Protein AF-A0A0C2QZ03-F1 (afdb_monomer_lite)

Radius of gyration: 15.37 Å; chains: 1; bounding box: 32×32×46 Å

Foldseek 3Di:
DPCPPPLVVVQDDDPLLVVLLVLLVVLLVQDPDRDDVVVVSVVLSVLCVVQVPPADPVRHGPSSVVSVVSSVVSCCVSPPVVVVVVVVVD

Sequence (90 aa):
MEDISSWKEKFEICVYSKKLLDKLEYLNTKVENPIDILEIKKGIYYARKYHGSQMRQSGDPYYSHPIEVAIMLAEFVAEEAPKLYNVIML

Structure (mmCIF, N/CA/C/O backbone):
data_AF-A0A0C2QZ03-F1
#
_entry.id   AF-A0A0C2QZ03-F1
#
loop_
_atom_site.group_PDB
_atom_site.id
_atom_site.type_symbol
_atom_site.label_atom_id
_a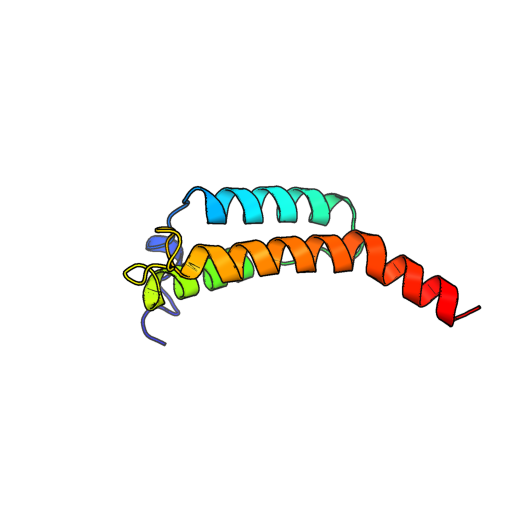tom_site.label_alt_id
_atom_site.label_comp_id
_atom_site.label_asym_id
_atom_site.label_entity_id
_atom_site.label_seq_id
_atom_site.pdbx_PDB_ins_code
_atom_site.Cartn_x
_atom_site.Cartn_y
_atom_site.Cartn_z
_atom_site.occupancy
_atom_site.B_iso_or_equiv
_atom_site.auth_seq_id
_atom_site.auth_comp_id
_atom_site.auth_asym_id
_atom_site.auth_atom_id
_atom_site.pdbx_PDB_model_num
ATOM 1 N N . MET A 1 1 ? -13.002 16.196 1.924 1.00 64.25 1 MET A N 1
ATOM 2 C CA . MET A 1 1 ? -13.006 14.984 2.772 1.00 64.25 1 MET A CA 1
ATOM 3 C C . MET A 1 1 ? -12.556 15.371 4.164 1.00 64.25 1 MET A C 1
ATOM 5 O O . MET A 1 1 ? -11.559 16.074 4.292 1.00 64.25 1 MET A O 1
ATOM 9 N N . GLU A 1 2 ? -13.271 14.913 5.186 1.00 68.56 2 GLU A N 1
ATOM 10 C CA . GLU A 1 2 ? -12.775 14.945 6.563 1.00 68.56 2 GLU A CA 1
ATOM 11 C C . GLU A 1 2 ? -11.429 14.194 6.626 1.00 68.56 2 GLU A C 1
ATOM 13 O O . GLU A 1 2 ? -11.302 13.111 6.045 1.00 68.56 2 GLU A O 1
ATOM 18 N N . ASP A 1 3 ? -10.437 14.771 7.307 1.00 79.56 3 ASP A N 1
ATOM 19 C CA . ASP A 1 3 ? -9.059 14.269 7.495 1.00 79.56 3 ASP A CA 1
ATOM 20 C C . ASP A 1 3 ? -8.038 14.477 6.361 1.00 79.56 3 ASP A C 1
ATOM 22 O O . ASP A 1 3 ? -6.956 13.896 6.418 1.00 79.56 3 ASP A O 1
ATOM 26 N N . ILE A 1 4 ? -8.298 15.326 5.358 1.00 80.62 4 ILE A N 1
ATOM 27 C CA . ILE A 1 4 ? -7.288 15.623 4.311 1.00 80.62 4 ILE A CA 1
ATOM 28 C C . ILE A 1 4 ? -5.938 16.070 4.899 1.00 80.62 4 ILE A C 1
ATOM 30 O O . ILE A 1 4 ? -4.891 15.725 4.353 1.00 80.62 4 ILE A O 1
ATOM 34 N N . SER A 1 5 ? -5.953 16.804 6.013 1.00 84.31 5 SER A N 1
ATOM 35 C CA . SER A 1 5 ? -4.752 17.315 6.679 1.00 84.31 5 SER A CA 1
ATOM 36 C C . SER A 1 5 ? -4.200 16.408 7.786 1.00 84.31 5 SER A C 1
ATOM 38 O O . SER A 1 5 ? -3.034 16.556 8.132 1.00 84.31 5 SER A O 1
ATOM 40 N N . SER A 1 6 ? -4.986 15.468 8.323 1.00 91.62 6 SER A N 1
ATOM 41 C CA . SER A 1 6 ? -4.639 14.692 9.530 1.00 91.62 6 SER A CA 1
ATOM 42 C C . SER A 1 6 ? -4.555 13.177 9.320 1.00 91.62 6 SER A C 1
ATOM 44 O O . SER A 1 6 ? -4.200 12.448 10.243 1.00 91.62 6 SER A O 1
ATOM 46 N N . TRP A 1 7 ? -4.832 12.670 8.111 1.00 94.94 7 TRP A N 1
ATOM 47 C CA . TRP A 1 7 ? -4.816 11.228 7.824 1.00 94.94 7 TRP A CA 1
ATOM 48 C C . TRP A 1 7 ? -3.499 10.534 8.202 1.00 94.94 7 TRP A C 1
ATOM 50 O O . TRP A 1 7 ? -3.516 9.371 8.594 1.00 94.94 7 TRP A O 1
ATOM 6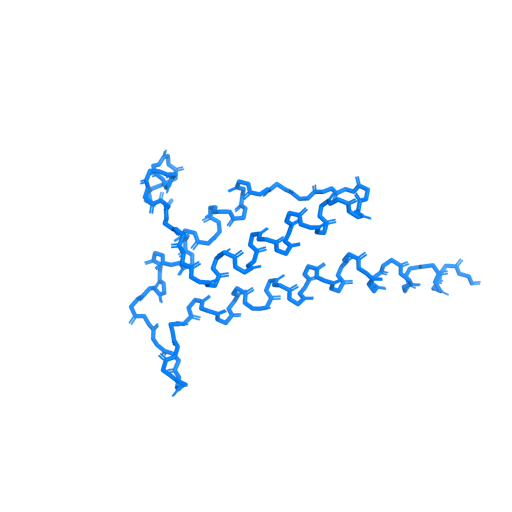0 N N . LYS A 1 8 ? -2.362 11.239 8.103 1.00 94.88 8 LYS A N 1
ATOM 61 C CA . LYS A 1 8 ? -1.031 10.687 8.398 1.00 94.88 8 LYS A CA 1
ATOM 62 C C . LYS A 1 8 ? -0.908 10.230 9.849 1.00 94.88 8 LYS A C 1
ATOM 64 O O . LYS A 1 8 ? -0.344 9.175 10.102 1.00 94.88 8 LYS A O 1
ATOM 69 N N . GLU A 1 9 ? -1.459 11.005 10.778 1.00 93.94 9 GLU A N 1
ATOM 70 C CA . GLU A 1 9 ? -1.429 10.713 12.217 1.00 93.94 9 GLU A CA 1
ATOM 71 C C . GLU A 1 9 ? -2.323 9.523 12.575 1.00 93.94 9 GLU A C 1
ATOM 73 O O . GLU A 1 9 ? -2.085 8.828 13.556 1.00 93.94 9 GLU A O 1
ATOM 78 N N . LYS A 1 10 ? -3.345 9.277 11.752 1.00 93.06 10 LYS A N 1
ATOM 79 C CA . LYS A 1 10 ? -4.324 8.198 11.909 1.00 93.06 10 LYS A CA 1
ATOM 80 C C . LYS A 1 10 ? -3.998 6.974 11.048 1.00 93.06 10 LYS A C 1
ATOM 82 O O . LYS 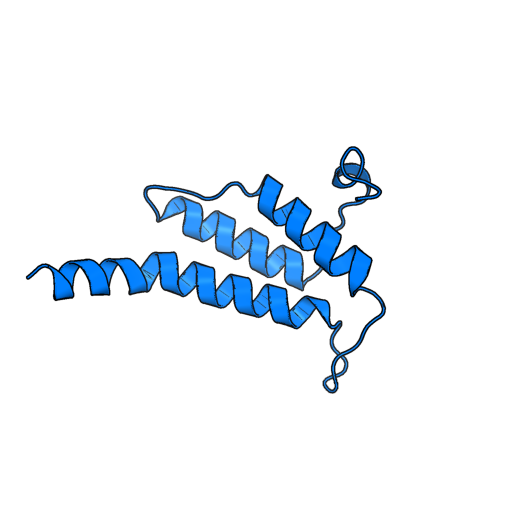A 1 10 ? -4.791 6.035 10.986 1.00 93.06 10 LYS A O 1
ATOM 87 N N . PHE A 1 11 ? -2.882 6.995 10.320 1.00 96.06 11 PHE A N 1
ATOM 88 C CA . PHE A 1 11 ? -2.492 5.887 9.465 1.00 96.06 11 PHE A CA 1
ATOM 89 C C . PHE A 1 11 ? -1.927 4.748 10.308 1.00 96.06 11 PHE A C 1
ATOM 91 O O . PHE A 1 11 ? -0.968 4.912 11.056 1.00 96.06 11 PHE A O 1
ATOM 98 N N . GLU A 1 12 ? -2.484 3.561 10.111 1.00 95.00 12 GLU A N 1
ATOM 99 C CA . GLU A 1 12 ? -2.056 2.346 10.786 1.00 95.00 12 GLU A CA 1
ATOM 100 C C . GLU A 1 12 ? -1.686 1.273 9.762 1.00 95.00 12 GLU A C 1
ATOM 102 O O . GLU A 1 12 ? -2.381 1.071 8.758 1.00 95.00 12 GLU A O 1
ATOM 107 N N . ILE A 1 13 ? -0.628 0.520 10.058 1.00 97.00 13 ILE A N 1
ATOM 108 C CA . ILE A 1 13 ? -0.225 -0.638 9.261 1.00 97.00 13 ILE A CA 1
ATOM 109 C C . ILE A 1 13 ? -0.995 -1.874 9.742 1.00 97.00 13 ILE A C 1
ATOM 111 O O . ILE A 1 13 ? -0.986 -2.216 10.918 1.00 97.00 13 ILE A O 1
ATOM 115 N N . CYS A 1 14 ? -1.637 -2.563 8.805 1.00 95.94 14 CYS A N 1
ATOM 116 C CA . CYS A 1 14 ? -2.215 -3.896 8.953 1.00 95.94 14 CYS A CA 1
ATOM 117 C C . CYS A 1 14 ? -1.513 -4.893 8.011 1.00 95.94 14 CYS A C 1
ATOM 119 O O . CYS A 1 14 ? -0.659 -4.507 7.207 1.00 95.94 14 CYS A O 1
ATOM 121 N N . VAL A 1 15 ? -1.901 -6.173 8.063 1.00 97.75 15 VAL A N 1
ATOM 122 C CA . VAL A 1 15 ? -1.280 -7.224 7.236 1.00 97.75 15 VAL A CA 1
ATOM 123 C C . VAL A 1 15 ? -1.400 -6.936 5.731 1.00 97.75 15 VAL A C 1
ATOM 125 O O . VAL A 1 15 ? -0.408 -7.024 5.011 1.00 97.75 15 VAL A O 1
ATOM 128 N N . TYR A 1 16 ? -2.570 -6.484 5.262 1.00 98.25 16 TYR A N 1
ATOM 129 C CA . TYR A 1 16 ? -2.808 -6.190 3.844 1.00 98.25 16 TYR A CA 1
ATOM 130 C C . TYR A 1 16 ? -2.043 -4.948 3.381 1.00 98.25 16 TYR A C 1
ATOM 132 O O . TYR A 1 16 ? -1.406 -4.960 2.331 1.00 98.25 16 TYR A O 1
ATOM 140 N N . SER A 1 17 ? -2.049 -3.877 4.182 1.00 97.94 17 SER A N 1
ATOM 141 C CA . SER A 1 17 ? -1.298 -2.668 3.840 1.00 97.94 17 SER A CA 1
ATOM 142 C C . SER A 1 17 ? 0.201 -2.932 3.822 1.00 97.94 17 SER A C 1
ATOM 144 O O . SER A 1 17 ? 0.880 -2.421 2.944 1.00 97.94 17 SER A O 1
ATOM 146 N N . LYS A 1 18 ? 0.720 -3.744 4.754 1.00 98.62 18 LYS A N 1
ATOM 147 C CA . LYS A 1 18 ? 2.134 -4.128 4.751 1.00 98.62 18 LYS A CA 1
ATOM 148 C C . LYS A 1 18 ? 2.480 -4.878 3.465 1.00 98.62 18 LYS A C 1
ATOM 150 O O . LYS A 1 18 ? 3.430 -4.503 2.795 1.00 98.62 18 LYS A O 1
ATOM 155 N N . LYS A 1 19 ? 1.662 -5.866 3.086 1.00 98.62 19 LYS A N 1
ATOM 156 C CA . LYS A 1 19 ? 1.843 -6.640 1.851 1.00 98.62 19 LYS A CA 1
ATOM 157 C C . LYS A 1 19 ? 1.933 -5.742 0.610 1.00 98.62 19 LYS A C 1
ATOM 159 O O . LYS A 1 19 ? 2.840 -5.917 -0.198 1.00 98.62 19 LYS A O 1
ATOM 164 N N . LEU A 1 20 ? 1.025 -4.771 0.476 1.00 98.69 20 LEU A N 1
ATOM 165 C CA . LEU A 1 20 ? 1.052 -3.818 -0.636 1.00 98.69 20 LEU A CA 1
ATOM 166 C C . LEU A 1 20 ? 2.280 -2.902 -0.577 1.00 98.69 20 LEU A C 1
ATOM 168 O O . LEU A 1 20 ? 2.960 -2.750 -1.584 1.00 98.69 20 LEU A O 1
ATOM 172 N N . LEU A 1 21 ? 2.589 -2.319 0.583 1.00 98.75 21 LEU A N 1
ATOM 173 C CA . LEU A 1 21 ? 3.727 -1.406 0.724 1.00 98.75 21 LEU A CA 1
ATOM 174 C C . LEU A 1 21 ? 5.060 -2.107 0.434 1.00 98.75 21 LEU A C 1
ATOM 176 O O . LEU A 1 21 ? 5.828 -1.594 -0.370 1.00 98.75 21 LEU A O 1
ATOM 180 N N . ASP A 1 22 ? 5.289 -3.300 0.990 1.00 98.75 22 ASP A N 1
ATOM 181 C CA . ASP A 1 22 ? 6.498 -4.091 0.729 1.00 98.75 22 ASP A CA 1
ATOM 182 C C . ASP A 1 22 ? 6.646 -4.398 -0.774 1.00 98.75 22 ASP A C 1
ATOM 184 O O . ASP A 1 22 ? 7.732 -4.281 -1.345 1.00 98.75 22 ASP A O 1
ATOM 188 N N . LYS A 1 23 ? 5.545 -4.788 -1.438 1.00 98.62 23 LYS A N 1
ATOM 189 C CA . LYS A 1 23 ? 5.547 -5.077 -2.878 1.00 98.62 23 LYS A CA 1
ATOM 190 C C . LYS A 1 23 ? 5.883 -3.833 -3.693 1.00 98.62 23 LYS A C 1
ATOM 192 O O . LYS A 1 23 ? 6.696 -3.916 -4.607 1.00 98.62 23 LYS A O 1
ATOM 197 N N . LEU A 1 24 ? 5.274 -2.695 -3.377 1.00 98.62 24 LEU A N 1
ATOM 198 C CA . LEU A 1 24 ? 5.509 -1.447 -4.099 1.00 98.62 24 LEU A CA 1
ATOM 199 C C . LEU A 1 24 ? 6.916 -0.903 -3.872 1.00 98.62 24 LEU A C 1
ATOM 201 O O . LEU A 1 24 ? 7.537 -0.444 -4.822 1.00 98.62 24 LEU A O 1
ATOM 205 N N . GLU A 1 25 ? 7.444 -0.996 -2.650 1.00 98.56 25 GLU A N 1
ATOM 206 C CA . GLU A 1 25 ? 8.836 -0.647 -2.361 1.00 98.56 25 GLU A CA 1
ATOM 207 C C . GLU A 1 25 ? 9.791 -1.507 -3.192 1.00 98.56 25 GLU A C 1
ATOM 209 O O . GLU A 1 25 ? 10.708 -0.971 -3.810 1.00 98.56 25 GLU A O 1
ATOM 214 N N . TYR A 1 26 ? 9.532 -2.815 -3.296 1.00 98.50 26 TYR A N 1
ATOM 215 C CA . TYR A 1 26 ? 10.296 -3.702 -4.170 1.00 98.50 26 TYR A CA 1
ATOM 216 C C . TYR A 1 26 ? 10.190 -3.303 -5.650 1.00 98.50 26 TYR A C 1
ATOM 218 O O . TYR A 1 26 ? 11.218 -3.128 -6.305 1.00 98.50 26 TYR A O 1
ATOM 226 N N . LEU A 1 27 ? 8.977 -3.129 -6.183 1.00 98.31 27 LEU A N 1
ATOM 227 C CA . LEU A 1 27 ? 8.764 -2.789 -7.595 1.00 98.31 27 LEU A CA 1
ATOM 228 C C . LEU A 1 27 ? 9.349 -1.419 -7.956 1.00 98.31 27 LEU A C 1
ATOM 230 O O . LEU A 1 27 ? 9.929 -1.274 -9.029 1.00 98.31 27 LEU A O 1
ATOM 234 N N . ASN A 1 28 ? 9.307 -0.448 -7.041 1.00 98.12 28 ASN A N 1
ATOM 235 C CA . ASN A 1 28 ? 9.951 0.855 -7.210 1.00 98.12 28 ASN A CA 1
ATOM 236 C C . ASN A 1 28 ? 11.471 0.749 -7.427 1.00 98.12 28 ASN A C 1
ATOM 238 O O . ASN A 1 28 ? 12.052 1.648 -8.023 1.00 98.12 28 ASN A O 1
ATOM 242 N N . THR A 1 29 ? 12.126 -0.340 -7.002 1.00 97.88 29 THR A N 1
ATOM 243 C CA . THR A 1 29 ? 13.551 -0.586 -7.313 1.00 97.88 29 THR A CA 1
ATOM 244 C C . THR A 1 29 ? 13.796 -1.134 -8.723 1.00 97.88 29 THR A C 1
ATOM 246 O O . THR A 1 29 ? 14.948 -1.275 -9.132 1.00 97.88 29 THR A O 1
ATOM 249 N N . LYS A 1 30 ? 12.735 -1.516 -9.444 1.00 96.81 30 LYS A N 1
ATOM 250 C CA . LYS A 1 30 ? 12.794 -2.227 -10.731 1.00 96.81 30 LYS A CA 1
ATOM 251 C C . LYS A 1 30 ? 12.287 -1.411 -11.911 1.00 96.81 30 LYS A C 1
ATOM 253 O O . LYS A 1 30 ? 12.572 -1.777 -13.046 1.00 96.81 30 LYS A O 1
ATOM 258 N N . VAL A 1 31 ? 11.544 -0.341 -11.654 1.00 95.50 31 VAL A N 1
ATOM 259 C CA . VAL A 1 31 ? 10.934 0.494 -12.690 1.00 95.50 31 VAL A CA 1
ATOM 260 C C . VAL A 1 31 ? 11.663 1.827 -12.822 1.00 95.50 31 VAL A C 1
ATOM 262 O O . VAL A 1 31 ? 12.218 2.342 -11.857 1.00 95.50 31 VAL A O 1
ATOM 265 N N . GLU A 1 32 ? 11.633 2.402 -14.022 1.00 93.88 32 GLU A N 1
ATOM 266 C CA . GLU A 1 32 ? 12.209 3.726 -14.291 1.00 93.88 32 GLU A CA 1
ATOM 267 C C . GLU A 1 32 ? 11.435 4.846 -13.577 1.00 93.88 32 GLU A C 1
ATOM 269 O O . GLU A 1 32 ? 12.029 5.790 -13.064 1.00 93.88 32 GLU A O 1
ATOM 274 N N . ASN A 1 33 ? 10.108 4.709 -13.507 1.00 94.06 33 ASN A N 1
ATOM 275 C CA . ASN A 1 33 ? 9.205 5.702 -12.932 1.00 94.06 33 ASN A CA 1
ATOM 276 C C . ASN A 1 33 ? 8.535 5.134 -11.668 1.00 94.06 33 ASN A C 1
ATOM 278 O O . ASN A 1 33 ? 7.463 4.528 -11.771 1.00 94.06 33 ASN A O 1
ATOM 282 N N . PRO A 1 34 ? 9.160 5.273 -10.484 1.00 96.94 34 PRO A N 1
ATOM 283 C CA . PRO A 1 34 ? 8.602 4.770 -9.235 1.00 96.94 34 PRO A CA 1
ATOM 284 C C . PRO A 1 34 ? 7.371 5.574 -8.806 1.00 96.94 34 PRO A C 1
ATOM 286 O O . PRO A 1 34 ? 7.260 6.773 -9.066 1.00 96.94 34 PRO A O 1
ATOM 289 N N . ILE A 1 35 ? 6.454 4.918 -8.097 1.00 96.50 35 ILE A N 1
ATOM 290 C CA . ILE A 1 35 ? 5.251 5.562 -7.561 1.00 96.50 35 ILE A CA 1
ATOM 291 C C . ILE A 1 35 ? 5.505 6.198 -6.188 1.00 96.50 35 ILE A C 1
ATOM 293 O O . ILE A 1 35 ? 6.349 5.734 -5.415 1.00 96.50 35 ILE 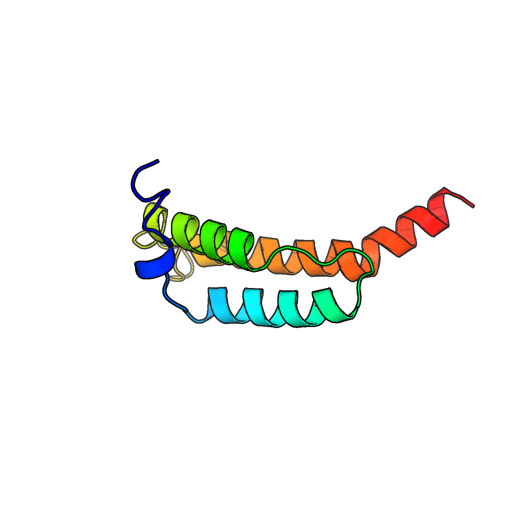A O 1
ATOM 297 N N . ASP A 1 36 ? 4.714 7.217 -5.841 1.00 98.00 36 ASP A N 1
ATOM 298 C CA . ASP A 1 36 ? 4.760 7.851 -4.521 1.00 98.00 36 ASP A CA 1
ATOM 299 C C . ASP A 1 36 ? 4.058 6.992 -3.454 1.00 98.00 36 ASP A C 1
ATOM 301 O O . ASP A 1 36 ? 2.828 6.914 -3.372 1.00 98.00 36 ASP A O 1
ATOM 305 N N . ILE A 1 37 ? 4.858 6.377 -2.581 1.00 98.19 37 ILE A N 1
ATOM 306 C CA . ILE A 1 37 ? 4.384 5.550 -1.465 1.00 98.19 37 ILE A CA 1
ATOM 307 C C . ILE A 1 37 ? 3.498 6.338 -0.488 1.00 98.19 37 ILE A C 1
ATOM 309 O O . ILE A 1 37 ? 2.620 5.755 0.156 1.00 98.19 37 ILE A O 1
ATOM 313 N N . LEU A 1 38 ? 3.681 7.654 -0.357 1.00 97.06 38 LEU A N 1
ATOM 314 C CA . LEU A 1 38 ? 2.875 8.464 0.550 1.00 97.06 38 LEU A CA 1
ATOM 315 C C . LEU A 1 38 ? 1.424 8.577 0.069 1.00 97.06 38 LEU A C 1
ATOM 317 O O . LEU A 1 38 ? 0.504 8.422 0.877 1.00 97.06 38 LEU A O 1
ATOM 321 N N . GLU A 1 39 ? 1.206 8.776 -1.231 1.00 97.00 39 GLU A N 1
ATOM 322 C CA . GLU A 1 39 ? -0.143 8.785 -1.808 1.00 97.00 39 GLU A CA 1
ATOM 323 C C . GLU A 1 39 ? -0.804 7.402 -1.710 1.00 97.00 39 GLU A C 1
ATOM 325 O O . GLU A 1 39 ? -2.006 7.304 -1.455 1.00 97.00 39 GLU A O 1
ATOM 330 N N . ILE A 1 40 ? -0.027 6.315 -1.768 1.00 98.19 40 ILE A N 1
ATOM 331 C CA . ILE A 1 40 ? -0.558 4.968 -1.517 1.00 98.19 40 ILE A CA 1
ATOM 332 C C . ILE A 1 40 ? -0.988 4.789 -0.059 1.00 98.19 40 ILE A C 1
ATOM 334 O O . ILE A 1 40 ? -2.087 4.294 0.198 1.00 98.19 40 ILE A O 1
ATOM 338 N N . LYS A 1 41 ? -0.183 5.234 0.917 1.00 98.19 41 LYS A N 1
ATOM 339 C CA . LYS A 1 41 ? -0.575 5.204 2.341 1.00 98.19 41 LYS A CA 1
ATOM 340 C C . LYS A 1 41 ? -1.871 5.984 2.583 1.00 98.19 41 LYS A C 1
ATOM 342 O O . LYS A 1 41 ? -2.731 5.524 3.333 1.00 98.19 41 LYS A O 1
ATOM 347 N N . LYS A 1 42 ? -2.051 7.115 1.900 1.00 97.06 42 LYS A N 1
ATOM 348 C CA . LYS A 1 42 ? -3.288 7.907 1.937 1.00 97.06 42 LYS A CA 1
ATOM 349 C C . LYS A 1 42 ? -4.480 7.152 1.345 1.00 97.06 42 LYS A C 1
ATOM 351 O O . LYS A 1 42 ? -5.556 7.147 1.939 1.00 97.06 42 LYS A O 1
ATOM 356 N N . GLY A 1 43 ? -4.292 6.470 0.215 1.00 96.94 43 GLY A N 1
ATOM 357 C CA . GLY A 1 43 ? -5.313 5.601 -0.376 1.00 96.94 43 GLY A CA 1
ATOM 358 C C . GLY A 1 43 ? -5.734 4.469 0.568 1.00 96.94 43 GLY A C 1
ATOM 359 O O . GLY A 1 43 ? -6.924 4.269 0.809 1.00 96.94 43 GLY A O 1
ATOM 360 N N . ILE A 1 44 ? -4.760 3.789 1.182 1.00 98.00 44 ILE A N 1
ATOM 361 C CA . ILE A 1 44 ? -4.995 2.739 2.185 1.00 98.00 44 ILE A CA 1
ATOM 362 C C . ILE A 1 44 ? -5.754 3.294 3.397 1.00 98.00 44 ILE A C 1
ATOM 364 O O . ILE A 1 44 ? -6.701 2.653 3.859 1.00 98.00 44 ILE A O 1
ATOM 368 N N . TYR A 1 45 ? -5.374 4.476 3.902 1.00 97.62 45 TYR A N 1
ATOM 369 C CA . TYR A 1 45 ? -6.086 5.138 5.000 1.00 97.62 45 TYR A CA 1
ATOM 370 C C . TYR A 1 45 ? -7.573 5.278 4.679 1.00 97.62 45 TYR A C 1
ATOM 372 O O . TYR A 1 45 ? -8.414 4.859 5.470 1.00 97.62 45 TYR A O 1
ATOM 380 N N . TYR A 1 46 ? -7.910 5.816 3.506 1.00 96.81 46 TYR A N 1
ATOM 381 C CA . TYR A 1 46 ? -9.307 6.026 3.142 1.00 96.81 46 TYR A CA 1
ATOM 382 C C . TYR A 1 46 ? -10.057 4.722 2.872 1.00 96.81 46 TYR A C 1
ATOM 384 O O . TYR A 1 46 ? -11.205 4.596 3.299 1.00 96.81 46 TYR A O 1
ATOM 392 N N . ALA A 1 47 ? -9.412 3.721 2.267 1.00 96.81 47 ALA A N 1
ATOM 393 C CA . ALA A 1 47 ? -10.003 2.393 2.125 1.00 96.81 47 ALA A CA 1
ATOM 394 C C . ALA A 1 47 ? -10.381 1.808 3.497 1.00 96.81 47 ALA A C 1
ATOM 396 O O . ALA A 1 47 ? -11.502 1.334 3.683 1.00 96.81 47 ALA A O 1
ATOM 397 N N . ARG A 1 48 ? -9.493 1.916 4.494 1.00 96.12 48 ARG A N 1
ATOM 398 C CA . ARG A 1 48 ? -9.775 1.480 5.870 1.00 96.12 48 ARG A CA 1
ATOM 399 C C . ARG A 1 48 ? -10.807 2.363 6.574 1.00 96.12 48 ARG A C 1
ATOM 401 O O . ARG A 1 48 ? -11.671 1.827 7.257 1.00 96.12 48 ARG A O 1
ATOM 408 N N . LYS A 1 49 ? -10.766 3.687 6.397 1.00 95.19 49 LYS A N 1
ATOM 409 C CA . LYS A 1 49 ? -11.726 4.623 7.008 1.00 95.19 49 LYS A CA 1
ATOM 410 C C . LYS A 1 49 ? -13.162 4.313 6.586 1.00 95.19 49 LYS A C 1
ATOM 412 O O . LYS A 1 49 ? -14.048 4.294 7.432 1.00 95.19 49 LYS A O 1
ATOM 417 N N . TYR A 1 50 ? -13.394 4.070 5.297 1.00 95.50 50 TYR A N 1
ATOM 418 C CA . TYR A 1 50 ? -14.748 3.879 4.767 1.00 95.50 50 TYR A CA 1
ATOM 419 C C . TYR A 1 50 ? -15.220 2.420 4.768 1.00 95.50 50 TYR A C 1
ATOM 421 O O . TYR A 1 50 ? -16.423 2.177 4.826 1.00 95.50 50 TYR A O 1
ATOM 429 N N . HIS A 1 51 ? -14.299 1.450 4.747 1.00 96.56 51 HIS A N 1
ATOM 430 C CA . HIS A 1 51 ? -14.635 0.024 4.648 1.00 96.56 51 HIS A CA 1
ATOM 431 C C . HIS A 1 51 ? -14.103 -0.826 5.812 1.00 96.56 51 HIS A C 1
ATOM 433 O O . HIS A 1 51 ? -14.145 -2.052 5.745 1.00 96.56 51 HIS A O 1
ATOM 439 N N . GLY A 1 52 ? -13.594 -0.209 6.882 1.00 94.69 52 GLY A N 1
ATOM 440 C CA . GLY A 1 52 ? -12.959 -0.906 8.007 1.00 94.69 52 GLY A CA 1
ATOM 441 C C . GLY A 1 52 ? -13.894 -1.799 8.823 1.00 94.69 52 GLY A C 1
ATOM 442 O O . GLY A 1 52 ? -13.440 -2.798 9.369 1.00 94.69 52 GLY A O 1
ATOM 443 N N . SER A 1 53 ? -15.186 -1.467 8.878 1.00 97.06 53 SER A N 1
ATOM 444 C CA . SER A 1 53 ? -16.224 -2.261 9.553 1.00 97.06 53 SER A CA 1
ATOM 445 C C . SER A 1 53 ? -16.971 -3.219 8.621 1.00 97.06 53 SER A C 1
ATOM 447 O O . SER A 1 53 ? -17.793 -4.011 9.079 1.00 97.06 53 SER A O 1
ATOM 449 N N . GLN A 1 54 ? -16.723 -3.139 7.311 1.00 98.50 54 GLN A N 1
ATOM 450 C CA . GLN A 1 54 ? -17.379 -3.984 6.321 1.00 98.50 54 GLN A CA 1
ATOM 451 C C . GLN A 1 54 ? -16.601 -5.285 6.159 1.00 98.50 54 GLN A C 1
ATOM 453 O O . GLN A 1 54 ? -15.372 -5.279 6.106 1.00 98.50 54 GLN A O 1
ATOM 458 N N . MET A 1 55 ? -17.324 -6.392 6.013 1.00 98.25 55 MET A N 1
ATOM 459 C CA . MET A 1 55 ? -16.745 -7.725 5.869 1.00 98.25 55 MET A CA 1
ATOM 460 C C . MET A 1 55 ? -17.139 -8.334 4.525 1.00 98.25 55 MET A C 1
ATOM 462 O O . MET A 1 55 ? -18.237 -8.103 4.016 1.00 98.25 55 MET A O 1
ATOM 466 N N . ARG A 1 56 ? -16.241 -9.129 3.945 1.00 97.69 56 ARG A N 1
ATOM 467 C CA . ARG A 1 56 ? -16.531 -9.989 2.795 1.00 97.69 56 ARG A CA 1
ATOM 468 C C . ARG A 1 56 ? -17.260 -11.247 3.261 1.00 97.69 56 ARG A C 1
ATOM 470 O O . ARG A 1 56 ? -17.181 -11.625 4.426 1.00 97.69 56 ARG A O 1
ATOM 477 N N . GLN A 1 57 ? -17.873 -11.965 2.320 1.00 98.00 57 GLN A N 1
ATOM 478 C CA . GLN A 1 57 ? -18.423 -13.303 2.585 1.00 98.00 57 GLN A CA 1
ATOM 479 C C . GLN A 1 57 ? -17.366 -14.291 3.112 1.00 98.00 57 GLN A C 1
ATOM 481 O O . GLN A 1 57 ? -17.712 -15.205 3.849 1.00 98.00 57 GLN A O 1
ATOM 486 N N . SER A 1 58 ? -16.086 -14.092 2.773 1.00 97.06 58 SER A N 1
ATOM 487 C CA . SER A 1 58 ? -14.969 -14.902 3.280 1.00 97.06 58 SER A CA 1
ATOM 488 C C . SER A 1 58 ? -14.643 -14.665 4.758 1.00 97.06 58 SER A C 1
ATOM 490 O O . SER A 1 58 ? -13.876 -15.432 5.328 1.00 97.06 58 SER A O 1
ATOM 492 N N . GLY A 1 59 ? -15.178 -13.607 5.374 1.00 97.31 59 GLY A N 1
ATOM 493 C CA . GLY A 1 59 ? -14.784 -13.170 6.714 1.00 97.31 59 GLY A CA 1
ATOM 494 C C . GLY A 1 59 ? -13.567 -12.240 6.740 1.00 97.31 59 GLY A C 1
ATOM 495 O O . GLY A 1 59 ? -13.174 -11.807 7.817 1.00 97.31 59 GLY A O 1
ATOM 496 N N . ASP A 1 60 ? -12.997 -11.877 5.587 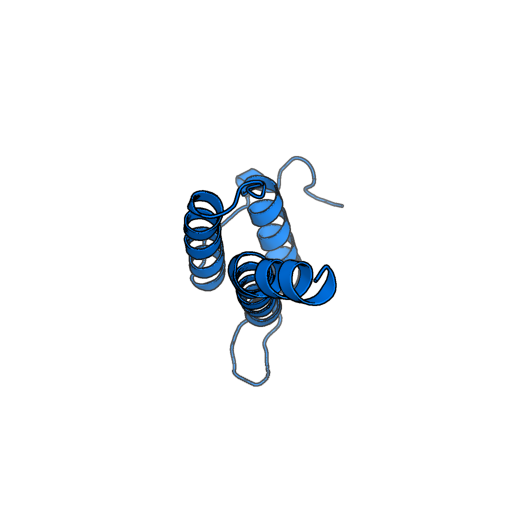1.00 97.62 60 ASP A N 1
ATOM 497 C CA . ASP A 1 60 ? -11.957 -10.842 5.512 1.00 97.62 60 ASP A CA 1
ATOM 498 C C . ASP A 1 60 ? -12.566 -9.431 5.571 1.00 97.62 60 ASP A C 1
ATOM 500 O O . ASP A 1 60 ? -13.686 -9.227 5.084 1.00 97.62 60 ASP A O 1
ATOM 504 N N . PRO A 1 61 ? -11.830 -8.415 6.055 1.00 98.06 61 PRO A N 1
ATOM 505 C CA . PRO A 1 61 ? -12.250 -7.025 5.922 1.00 98.06 61 PRO A CA 1
ATOM 506 C C . PRO A 1 61 ? -12.448 -6.641 4.454 1.00 98.06 61 PRO A C 1
ATOM 508 O O . PRO A 1 61 ? -11.653 -7.022 3.596 1.00 98.06 61 PRO A O 1
ATOM 511 N N . TYR A 1 62 ? -13.463 -5.842 4.136 1.00 98.25 62 TYR A N 1
ATOM 512 C CA . TYR A 1 62 ? -13.802 -5.499 2.751 1.00 98.25 62 TYR A CA 1
ATOM 513 C C . TYR A 1 62 ? -12.655 -4.795 2.017 1.00 98.25 62 TYR A C 1
ATOM 515 O O . TYR A 1 62 ? -12.380 -5.108 0.860 1.00 98.25 62 TYR A O 1
ATOM 523 N N . TYR A 1 63 ? -11.921 -3.916 2.711 1.00 98.00 63 TYR A N 1
ATOM 524 C CA . TYR A 1 63 ? -10.760 -3.211 2.158 1.00 98.00 63 TYR A CA 1
ATOM 525 C C . TYR A 1 63 ? -9.598 -4.137 1.750 1.00 98.00 63 TYR A C 1
ATOM 527 O O . TYR A 1 63 ? -8.714 -3.695 1.020 1.00 98.00 63 TYR A O 1
ATOM 535 N N . SER A 1 64 ? -9.578 -5.406 2.181 1.00 98.06 64 SER A N 1
ATOM 536 C CA . SER A 1 64 ? -8.559 -6.376 1.750 1.00 98.06 64 SER A CA 1
ATOM 537 C C . SER A 1 64 ? -8.580 -6.589 0.236 1.00 98.06 64 SER A C 1
ATOM 539 O O . SER A 1 64 ? -7.534 -6.613 -0.402 1.00 98.06 64 SER A O 1
ATOM 541 N N . HIS A 1 65 ? -9.770 -6.666 -0.362 1.00 97.88 65 HIS A N 1
ATOM 542 C CA . HIS A 1 65 ? -9.929 -6.933 -1.785 1.00 97.88 65 HIS A CA 1
ATOM 543 C C . HIS A 1 65 ? -9.346 -5.834 -2.692 1.00 97.88 65 HIS A C 1
ATOM 545 O O . HIS A 1 65 ? -8.518 -6.173 -3.536 1.00 97.88 65 HIS A O 1
ATOM 551 N N . PRO A 1 66 ? -9.691 -4.538 -2.542 1.00 98.25 66 PRO A N 1
ATOM 552 C CA . PRO A 1 66 ? -9.074 -3.492 -3.355 1.00 98.25 66 PRO A CA 1
ATOM 553 C C . PRO A 1 66 ? -7.557 -3.387 -3.142 1.00 98.25 66 PRO A C 1
ATOM 555 O O . PRO A 1 66 ? -6.848 -3.021 -4.075 1.00 98.25 66 PRO A O 1
ATOM 558 N N . ILE A 1 67 ? -7.036 -3.750 -1.962 1.00 98.38 67 ILE A N 1
ATOM 559 C CA . ILE A 1 67 ? -5.585 -3.820 -1.733 1.00 98.38 67 ILE A CA 1
ATOM 560 C C . ILE A 1 67 ? -4.953 -4.952 -2.555 1.00 98.38 67 ILE A C 1
ATOM 562 O O . ILE A 1 67 ? -3.957 -4.718 -3.231 1.00 98.38 67 ILE A O 1
ATOM 566 N N . GLU A 1 68 ? -5.533 -6.154 -2.551 1.00 98.44 68 GLU A N 1
ATOM 567 C CA . GLU A 1 68 ? -5.052 -7.270 -3.382 1.00 98.44 68 GLU A CA 1
ATOM 568 C C . GLU A 1 68 ? -5.137 -6.949 -4.884 1.00 98.44 68 GLU A C 1
ATOM 570 O O . GLU A 1 68 ? -4.221 -7.268 -5.640 1.00 98.44 68 GLU A O 1
ATOM 575 N N . VAL A 1 69 ? -6.187 -6.245 -5.324 1.00 98.50 69 VAL A N 1
ATOM 576 C CA . VAL A 1 69 ? -6.291 -5.745 -6.706 1.00 98.50 69 VAL A CA 1
ATOM 577 C C . VAL A 1 69 ? -5.166 -4.760 -7.032 1.00 98.50 69 VAL A C 1
ATOM 579 O O . VAL A 1 69 ? -4.568 -4.861 -8.102 1.00 98.50 69 VAL A O 1
ATOM 582 N N . ALA A 1 70 ? -4.833 -3.844 -6.119 1.00 98.62 70 ALA A N 1
ATOM 583 C CA . ALA A 1 70 ? -3.727 -2.907 -6.313 1.00 98.62 70 ALA A CA 1
ATOM 584 C C . ALA A 1 70 ? -2.367 -3.618 -6.426 1.00 98.62 70 ALA A C 1
ATOM 586 O O . ALA A 1 70 ? -1.540 -3.202 -7.233 1.00 98.62 70 ALA A O 1
ATOM 587 N N . ILE A 1 71 ? -2.151 -4.704 -5.672 1.00 98.69 71 ILE A N 1
ATOM 588 C CA . ILE A 1 71 ? -0.949 -5.549 -5.784 1.00 98.69 71 ILE A CA 1
ATOM 589 C C . ILE A 1 71 ? -0.859 -6.158 -7.187 1.00 98.69 71 ILE A C 1
ATOM 591 O O . ILE A 1 71 ? 0.151 -5.969 -7.860 1.00 98.69 71 ILE A O 1
ATOM 595 N N . MET A 1 72 ? -1.923 -6.830 -7.645 1.00 98.62 72 MET A N 1
ATOM 596 C CA . MET A 1 72 ? -1.952 -7.464 -8.971 1.00 98.62 72 MET A CA 1
ATOM 597 C C . MET A 1 72 ? -1.725 -6.449 -10.096 1.00 98.62 72 MET A C 1
ATOM 599 O O . MET A 1 72 ? -0.980 -6.714 -11.037 1.00 98.62 72 MET A O 1
ATOM 603 N N . LEU A 1 73 ? -2.346 -5.268 -9.996 1.00 98.38 73 LEU A N 1
ATOM 604 C CA . LEU A 1 73 ? -2.171 -4.207 -10.983 1.00 98.38 73 LEU A CA 1
ATOM 605 C C . LEU A 1 73 ? -0.734 -3.675 -10.992 1.00 98.38 73 LEU A C 1
ATOM 607 O O . LEU A 1 73 ? -0.175 -3.471 -12.066 1.00 98.38 73 LEU A O 1
ATOM 611 N N . ALA A 1 74 ? -0.133 -3.463 -9.819 1.00 97.88 74 ALA A N 1
ATOM 612 C CA . ALA A 1 74 ? 1.239 -2.982 -9.721 1.00 97.88 74 ALA A C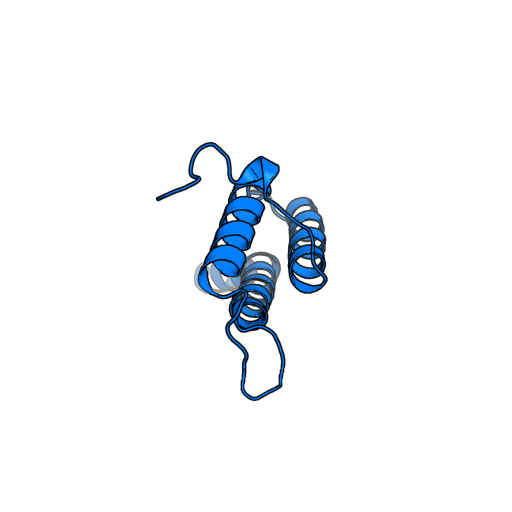A 1
ATOM 613 C C . ALA A 1 74 ? 2.236 -3.973 -10.338 1.00 97.88 74 ALA A C 1
ATOM 615 O O . ALA A 1 74 ? 3.107 -3.557 -11.098 1.00 97.88 74 ALA A O 1
ATOM 616 N N . GLU A 1 75 ? 2.077 -5.272 -10.068 1.00 97.75 75 GLU A N 1
ATOM 617 C CA . GLU A 1 75 ? 2.895 -6.331 -10.674 1.00 97.75 75 GLU A CA 1
ATOM 618 C C . GLU A 1 75 ? 2.736 -6.357 -12.198 1.00 97.75 75 GLU A C 1
ATOM 620 O O . GLU A 1 75 ? 3.726 -6.299 -12.926 1.00 97.75 75 GLU A O 1
ATOM 625 N N . PHE A 1 76 ? 1.495 -6.351 -12.695 1.00 97.12 76 PHE A N 1
ATOM 626 C CA . PHE A 1 76 ? 1.225 -6.343 -14.132 1.00 97.12 76 PHE A CA 1
ATOM 627 C C . PHE A 1 76 ? 1.846 -5.128 -14.834 1.00 97.12 76 PHE A C 1
ATOM 629 O O . PHE A 1 76 ? 2.479 -5.273 -15.879 1.00 97.12 76 PHE A O 1
ATOM 636 N N . VAL A 1 77 ? 1.680 -3.929 -14.270 1.00 95.56 77 VAL A N 1
ATOM 637 C CA . VAL A 1 77 ? 2.204 -2.691 -14.864 1.00 95.56 77 VAL A CA 1
ATOM 638 C C . VAL A 1 77 ? 3.731 -2.651 -14.832 1.00 95.56 77 VAL A C 1
ATOM 640 O O . VAL A 1 77 ? 4.335 -2.156 -15.780 1.00 95.56 77 VAL A O 1
ATOM 643 N N . ALA A 1 78 ? 4.360 -3.169 -13.776 1.00 95.56 78 ALA A N 1
ATOM 644 C CA . ALA A 1 78 ? 5.813 -3.174 -13.656 1.00 95.56 78 ALA A CA 1
ATOM 645 C C . ALA A 1 78 ? 6.482 -4.228 -14.553 1.00 95.56 78 ALA A C 1
ATOM 647 O O . ALA A 1 78 ? 7.550 -3.965 -15.104 1.00 95.56 78 ALA A O 1
ATOM 648 N N . GLU A 1 79 ? 5.877 -5.409 -14.702 1.00 94.12 79 GLU A N 1
ATOM 649 C CA . GLU A 1 79 ? 6.544 -6.567 -15.312 1.00 94.12 79 GLU A CA 1
ATOM 650 C C . GLU A 1 79 ? 5.996 -6.938 -16.696 1.00 94.12 79 GLU A C 1
ATOM 652 O O . GLU A 1 79 ? 6.773 -7.263 -17.594 1.00 94.12 79 GLU A O 1
ATOM 657 N N . GLU A 1 80 ? 4.679 -6.886 -16.905 1.00 94.00 80 GLU A N 1
ATOM 658 C CA . GLU A 1 80 ? 4.037 -7.423 -18.115 1.00 94.00 80 GLU A CA 1
ATOM 659 C C . GLU A 1 80 ? 3.679 -6.342 -19.135 1.00 94.00 80 GLU A C 1
ATOM 661 O O . GLU A 1 80 ? 3.962 -6.490 -20.326 1.00 94.00 80 GLU A O 1
ATOM 666 N N . ALA A 1 81 ? 3.113 -5.219 -18.689 1.00 93.31 81 ALA A N 1
ATOM 667 C CA . ALA A 1 81 ? 2.713 -4.131 -19.577 1.00 93.31 81 ALA A CA 1
ATOM 668 C C . ALA A 1 81 ? 3.862 -3.619 -20.478 1.00 93.31 81 ALA A C 1
ATOM 670 O O . ALA A 1 81 ? 3.625 -3.456 -21.678 1.00 93.31 81 ALA A O 1
ATOM 671 N N . PRO A 1 82 ? 5.113 -3.437 -19.994 1.00 91.06 82 PRO A N 1
ATOM 672 C CA . PRO A 1 82 ? 6.218 -2.983 -20.841 1.00 91.06 82 PRO A CA 1
ATOM 673 C C . PRO A 1 82 ? 6.548 -3.961 -21.977 1.00 91.06 82 PRO A C 1
ATOM 675 O O . PRO A 1 82 ? 6.918 -3.541 -23.073 1.00 91.06 82 PRO A O 1
ATOM 678 N N . LYS A 1 83 ? 6.369 -5.271 -21.749 1.00 90.88 83 LYS A N 1
ATOM 679 C CA . LYS A 1 83 ? 6.597 -6.304 -22.771 1.00 90.88 83 LYS A CA 1
ATOM 680 C C . LYS A 1 83 ? 5.589 -6.173 -23.911 1.00 90.88 83 LYS A C 1
ATOM 682 O O . LYS A 1 83 ? 5.967 -6.303 -25.070 1.00 90.88 83 LYS A O 1
ATOM 687 N N . LEU A 1 84 ? 4.327 -5.872 -23.596 1.00 88.50 84 LEU A N 1
ATOM 688 C CA . LEU A 1 84 ? 3.262 -5.722 -24.591 1.00 88.50 84 LEU A CA 1
ATOM 689 C C . LEU A 1 84 ? 3.487 -4.511 -25.503 1.00 88.50 84 LEU A C 1
ATOM 691 O O . LEU A 1 84 ? 3.317 -4.631 -26.714 1.00 88.50 84 LEU A O 1
ATOM 695 N N . TYR A 1 85 ? 3.921 -3.372 -24.955 1.00 78.06 85 TYR A N 1
ATOM 696 C CA . TYR A 1 85 ? 4.232 -2.190 -25.770 1.00 78.06 85 TYR A CA 1
ATOM 697 C C . TYR A 1 85 ? 5.373 -2.454 -26.753 1.00 78.06 85 TYR A C 1
ATOM 699 O O . TYR A 1 85 ? 5.276 -2.073 -27.917 1.00 78.06 85 TYR A O 1
ATOM 707 N N . ASN A 1 86 ? 6.413 -3.164 -26.315 1.00 72.12 86 ASN A N 1
ATOM 708 C CA . ASN A 1 86 ? 7.535 -3.518 -27.182 1.00 72.12 86 ASN A CA 1
ATOM 709 C C . ASN A 1 86 ? 7.136 -4.503 -28.291 1.00 72.12 86 ASN A C 1
ATOM 711 O O . ASN A 1 86 ? 7.707 -4.450 -29.372 1.00 72.12 86 ASN A O 1
ATOM 715 N N . VAL A 1 87 ? 6.158 -5.380 -28.045 1.00 72.19 87 VAL A N 1
ATOM 716 C CA . VAL A 1 87 ? 5.646 -6.333 -29.047 1.00 72.19 87 VAL A CA 1
ATOM 717 C C . VAL A 1 87 ? 4.725 -5.660 -30.067 1.00 72.19 87 VAL A C 1
ATOM 719 O O . VAL A 1 87 ? 4.744 -6.040 -31.228 1.00 72.19 87 VAL A O 1
ATOM 722 N N . ILE A 1 88 ? 3.920 -4.677 -29.655 1.00 62.88 88 ILE A N 1
ATOM 723 C CA . ILE A 1 88 ? 2.946 -3.992 -30.528 1.00 62.88 88 ILE A CA 1
ATOM 724 C C . ILE A 1 88 ? 3.608 -2.912 -31.404 1.00 62.88 88 ILE A C 1
ATOM 726 O O . ILE A 1 88 ? 3.069 -2.545 -32.444 1.00 62.88 88 ILE A O 1
ATOM 730 N N . MET A 1 89 ? 4.763 -2.391 -30.983 1.00 56.88 89 MET A N 1
ATOM 731 C CA . MET A 1 89 ? 5.542 -1.384 -31.719 1.00 56.88 89 MET A CA 1
ATOM 732 C C . MET A 1 89 ? 6.594 -1.990 -32.670 1.00 56.88 89 MET A C 1
ATOM 734 O O . MET A 1 89 ? 7.359 -1.237 -33.278 1.00 56.88 89 MET A O 1
ATOM 738 N N . LEU A 1 90 ? 6.637 -3.322 -32.785 1.00 50.69 90 LEU A N 1
ATOM 739 C CA . LEU A 1 90 ? 7.379 -4.082 -33.799 1.00 50.69 90 LEU A CA 1
ATOM 740 C C . LEU A 1 90 ? 6.435 -4.500 -34.931 1.00 50.69 90 LEU A C 1
ATOM 742 O O . LEU A 1 90 ? 6.893 -4.467 -36.095 1.00 50.69 90 LEU A O 1
#

pLDDT: mean 93.51, std 9.65, range [50.69, 98.75]

Secondary structure (DSSP, 8-state):
-TTTTTTTTT----HHHHHHHHHHHHHHTT-SS---HHHHHHHHHHHHHHHTT-B-TTSSBTTHHHHHHHHHHHHIIIIIHHHHHHHHT-

Organism: NCBI:txid1068590